Protein AF-C8BZP2-F1 (afdb_monomer_lite)

pLDDT: mean 88.94, std 4.78, range [60.62, 93.62]

Structure (mmCIF, N/CA/C/O backbone):
data_AF-C8BZP2-F1
#
_entry.id   AF-C8BZP2-F1
#
loop_
_atom_site.group_PDB
_atom_site.id
_atom_site.type_symbol
_atom_site.label_atom_id
_atom_site.label_alt_id
_atom_site.label_comp_id
_atom_site.label_asym_id
_atom_site.label_entity_id
_atom_site.label_seq_id
_atom_site.pdbx_PDB_ins_code
_atom_site.Cartn_x
_atom_site.Cartn_y
_atom_site.Cartn_z
_atom_site.occupancy
_atom_site.B_iso_or_equiv
_atom_site.auth_seq_id
_atom_site.auth_comp_id
_atom_site.auth_asym_id
_atom_site.auth_atom_id
_atom_site.pdbx_PDB_model_num
ATOM 1 N N . MET A 1 1 ? 9.756 4.846 -8.024 1.00 86.31 1 MET A N 1
ATOM 2 C CA . MET A 1 1 ? 8.355 5.157 -8.380 1.00 86.31 1 MET A CA 1
ATOM 3 C C . MET A 1 1 ? 8.056 6.594 -7.962 1.00 86.31 1 MET A C 1
ATOM 5 O O . MET A 1 1 ? 8.467 6.954 -6.864 1.00 86.31 1 MET A O 1
ATOM 9 N N . PRO A 1 2 ? 7.412 7.438 -8.790 1.00 92.94 2 PRO A N 1
ATOM 10 C CA . PRO A 1 2 ? 7.023 8.789 -8.381 1.00 92.94 2 PRO A CA 1
ATOM 11 C C . PRO A 1 2 ? 6.026 8.768 -7.215 1.00 92.94 2 PRO A C 1
ATOM 13 O O . PRO A 1 2 ? 5.083 7.977 -7.229 1.00 92.94 2 PRO A O 1
ATOM 16 N N . LYS A 1 3 ? 6.178 9.682 -6.244 1.00 90.94 3 LYS A N 1
ATOM 17 C CA . LYS A 1 3 ? 5.305 9.764 -5.054 1.00 90.94 3 LYS A CA 1
ATOM 18 C C . LYS A 1 3 ? 3.821 9.852 -5.416 1.00 90.94 3 LYS A C 1
ATOM 20 O O . LYS A 1 3 ? 3.006 9.173 -4.809 1.00 90.94 3 LYS A O 1
ATOM 25 N N . LYS A 1 4 ? 3.473 10.648 -6.433 1.00 91.25 4 LYS A N 1
ATOM 26 C CA . LYS A 1 4 ? 2.085 10.804 -6.897 1.00 91.25 4 LYS A CA 1
ATOM 27 C C . LYS A 1 4 ? 1.483 9.477 -7.372 1.00 91.25 4 LYS A C 1
ATOM 29 O O . LYS A 1 4 ? 0.349 9.172 -7.032 1.00 91.25 4 LYS A O 1
ATOM 34 N N . THR A 1 5 ? 2.250 8.689 -8.125 1.0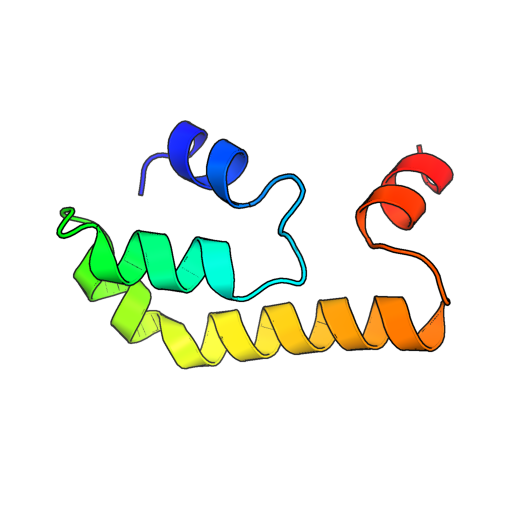0 89.81 5 THR A N 1
ATOM 35 C CA . THR A 1 5 ? 1.822 7.368 -8.605 1.00 89.81 5 THR A CA 1
ATOM 36 C C . THR A 1 5 ? 1.673 6.394 -7.444 1.00 89.81 5 THR A C 1
ATOM 38 O O . THR A 1 5 ? 0.710 5.640 -7.416 1.00 89.81 5 THR A O 1
ATOM 41 N N . PHE A 1 6 ? 2.604 6.427 -6.485 1.00 90.00 6 PHE A N 1
ATOM 42 C CA . PHE A 1 6 ? 2.543 5.576 -5.298 1.00 90.00 6 PHE A CA 1
ATOM 43 C C . PHE A 1 6 ? 1.287 5.866 -4.477 1.00 90.00 6 PHE A C 1
ATOM 45 O O . PHE A 1 6 ? 0.487 4.966 -4.266 1.00 90.00 6 PHE A O 1
ATOM 52 N N . VAL A 1 7 ? 1.066 7.129 -4.100 1.00 89.69 7 VAL A N 1
ATOM 53 C CA . VAL A 1 7 ? -0.106 7.534 -3.309 1.00 89.69 7 VAL A CA 1
ATOM 54 C C . VAL A 1 7 ? -1.405 7.166 -4.025 1.00 89.69 7 VAL A C 1
ATOM 56 O O . VAL A 1 7 ? -2.317 6.665 -3.382 1.00 89.69 7 VAL A O 1
ATOM 59 N N . ALA A 1 8 ? -1.487 7.353 -5.345 1.00 89.81 8 ALA A N 1
ATOM 60 C CA . ALA A 1 8 ? -2.681 7.005 -6.114 1.00 89.81 8 ALA A CA 1
ATOM 61 C C . ALA A 1 8 ? -2.961 5.491 -6.173 1.00 89.81 8 ALA A C 1
ATOM 63 O O . ALA A 1 8 ? -4.121 5.106 -6.211 1.00 89.81 8 ALA A O 1
ATOM 64 N N . ALA A 1 9 ? -1.925 4.646 -6.199 1.00 87.75 9 ALA A N 1
ATOM 65 C CA . ALA A 1 9 ? -2.085 3.189 -6.207 1.00 87.75 9 ALA A CA 1
ATOM 66 C C . ALA A 1 9 ? -2.363 2.624 -4.803 1.00 87.75 9 ALA A C 1
ATOM 68 O O . ALA A 1 9 ? -3.162 1.704 -4.660 1.00 87.75 9 ALA A O 1
ATOM 69 N N . PHE A 1 10 ? -1.701 3.191 -3.790 1.00 89.06 10 PHE A N 1
ATOM 70 C CA . PHE A 1 10 ? -1.759 2.753 -2.398 1.00 89.06 10 PHE A CA 1
ATOM 71 C C . PHE A 1 10 ? -3.060 3.170 -1.701 1.00 89.06 10 PHE A C 1
ATOM 73 O O . PHE A 1 10 ? -3.667 2.365 -1.004 1.00 89.06 10 PHE A O 1
ATOM 80 N N . THR A 1 11 ? -3.518 4.412 -1.905 1.00 85.50 11 THR A N 1
ATOM 81 C CA . THR A 1 11 ? -4.746 4.917 -1.265 1.00 85.50 11 THR A CA 1
ATOM 82 C C . THR A 1 11 ? -5.938 4.036 -1.655 1.00 85.50 11 THR A C 1
ATOM 84 O O . THR A 1 11 ? -6.140 3.778 -2.838 1.00 85.50 11 THR A O 1
ATOM 87 N N . ASN A 1 12 ? -6.737 3.618 -0.667 1.00 80.50 12 ASN A N 1
ATOM 88 C CA . ASN A 1 12 ? -7.862 2.669 -0.769 1.00 80.50 12 ASN A CA 1
ATOM 89 C C . ASN A 1 12 ? -7.500 1.190 -0.986 1.00 80.50 12 ASN A C 1
ATOM 91 O O . ASN A 1 12 ? -8.392 0.364 -0.861 1.00 80.50 12 ASN A O 1
ATOM 95 N N . ASN A 1 13 ? -6.233 0.841 -1.237 1.00 85.56 13 ASN A N 1
ATOM 96 C CA . ASN A 1 13 ? -5.785 -0.550 -1.417 1.00 85.56 13 ASN A CA 1
ATOM 97 C C . ASN A 1 13 ? -4.678 -0.927 -0.416 1.00 85.56 13 ASN A C 1
ATOM 99 O O . ASN A 1 13 ? -3.849 -1.788 -0.686 1.00 85.56 13 ASN A O 1
ATOM 103 N N . GLU A 1 14 ? -4.611 -0.246 0.728 1.00 83.94 14 GLU A N 1
ATOM 104 C CA . GLU A 1 14 ? -3.457 -0.275 1.643 1.00 83.94 14 GLU A CA 1
ATOM 105 C C . GLU A 1 14 ? -3.177 -1.678 2.209 1.00 83.94 14 GLU A C 1
ATOM 107 O O . GLU A 1 14 ? -2.023 -2.022 2.458 1.00 83.94 14 GLU A O 1
ATOM 112 N N . CYS A 1 15 ? -4.223 -2.498 2.331 1.00 84.44 15 CYS A N 1
ATOM 113 C CA . CYS A 1 15 ? -4.178 -3.879 2.818 1.00 84.44 15 CYS A CA 1
ATOM 114 C C . CYS A 1 15 ? -4.241 -4.921 1.699 1.00 84.44 15 CYS A C 1
ATOM 116 O O . CYS A 1 15 ? -4.217 -6.120 1.966 1.00 84.44 15 CYS A O 1
ATOM 118 N N . GLU A 1 16 ? -4.334 -4.491 0.443 1.00 86.50 16 GLU A N 1
ATOM 119 C CA . GLU A 1 16 ? -4.396 -5.392 -0.698 1.00 86.50 16 GLU A CA 1
ATOM 120 C C . GLU A 1 16 ? -3.034 -5.501 -1.376 1.00 86.50 16 GLU A C 1
ATOM 122 O O . GLU A 1 16 ? -2.273 -4.543 -1.479 1.00 86.50 16 GLU A O 1
ATOM 127 N N . THR A 1 17 ? -2.732 -6.675 -1.918 1.00 88.25 17 THR A N 1
ATOM 128 C CA . THR A 1 17 ? -1.516 -6.903 -2.711 1.00 88.25 17 THR A CA 1
ATOM 129 C C . THR A 1 17 ? -1.707 -6.537 -4.185 1.00 88.25 17 THR A C 1
ATOM 131 O O . THR A 1 17 ? -0.731 -6.379 -4.918 1.00 88.25 17 THR A O 1
ATOM 134 N N . ALA A 1 18 ? -2.954 -6.333 -4.628 1.00 90.19 18 ALA A N 1
ATOM 135 C CA . ALA A 1 18 ? -3.308 -6.095 -6.026 1.00 90.19 18 ALA A CA 1
ATOM 136 C C . ALA A 1 18 ? -2.637 -4.844 -6.617 1.00 90.19 18 ALA A C 1
ATOM 138 O O . ALA A 1 18 ? -2.102 -4.890 -7.728 1.00 90.19 18 ALA A O 1
ATOM 139 N N . TRP A 1 19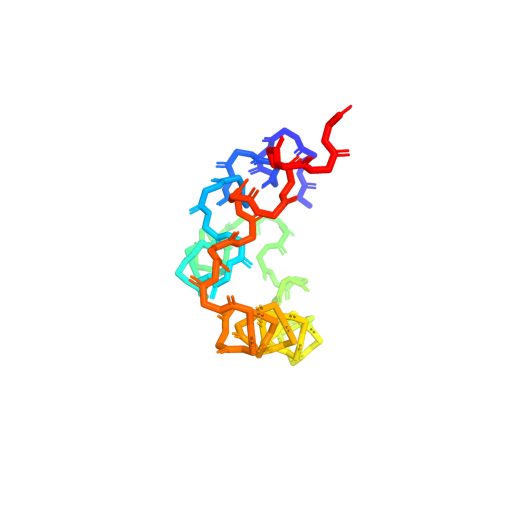 ? -2.607 -3.730 -5.871 1.00 90.62 19 TRP A N 1
ATOM 140 C CA . TRP A 1 19 ? -1.948 -2.504 -6.337 1.00 90.62 19 TRP A CA 1
ATOM 141 C C . TRP A 1 19 ? -0.443 -2.713 -6.526 1.00 90.62 19 TRP A C 1
ATOM 143 O O . TRP A 1 19 ? 0.148 -2.162 -7.456 1.00 90.62 19 TRP A O 1
ATOM 153 N N . PHE A 1 20 ? 0.178 -3.519 -5.665 1.00 91.31 20 PHE A N 1
ATOM 154 C CA . PHE A 1 20 ? 1.607 -3.782 -5.698 1.00 91.31 20 PHE A CA 1
ATOM 155 C C . PHE A 1 20 ? 1.977 -4.705 -6.864 1.00 91.31 20 PHE A C 1
ATOM 157 O O . PHE A 1 20 ? 2.873 -4.371 -7.644 1.00 91.31 20 PHE A O 1
ATOM 164 N N . GLU A 1 21 ? 1.221 -5.787 -7.070 1.00 91.50 21 GLU A N 1
ATOM 165 C CA . GLU A 1 21 ? 1.382 -6.688 -8.219 1.00 91.50 21 GLU A CA 1
ATOM 166 C C . GLU A 1 21 ? 1.201 -5.960 -9.555 1.00 91.50 21 GLU A C 1
ATOM 168 O O . GLU A 1 21 ? 2.012 -6.112 -10.473 1.00 91.50 21 GLU A O 1
ATOM 173 N N . TYR A 1 22 ? 0.202 -5.080 -9.648 1.00 91.62 22 TYR A N 1
ATOM 174 C CA . TYR A 1 22 ? 0.003 -4.253 -10.834 1.00 91.62 22 TYR A CA 1
ATOM 175 C C . TYR A 1 22 ? 1.224 -3.363 -11.126 1.00 91.62 22 TYR A C 1
ATOM 177 O O . TYR A 1 22 ? 1.659 -3.248 -12.272 1.00 91.62 22 TYR A O 1
ATOM 185 N N . GLN A 1 23 ? 1.834 -2.756 -10.100 1.00 91.25 23 GLN A N 1
ATOM 186 C CA . GLN A 1 23 ? 3.026 -1.914 -10.276 1.00 91.25 23 GLN A CA 1
ATOM 187 C C . GLN A 1 23 ? 4.296 -2.721 -10.587 1.00 91.25 23 GLN A C 1
ATOM 189 O O . GLN A 1 23 ? 5.156 -2.237 -11.336 1.00 91.25 23 GLN A O 1
ATOM 194 N N . LYS A 1 24 ? 4.407 -3.953 -10.077 1.00 91.25 24 LYS A N 1
ATOM 195 C CA . LYS A 1 24 ? 5.454 -4.909 -10.474 1.00 91.25 24 LYS A CA 1
ATOM 196 C C . LYS A 1 24 ? 5.340 -5.270 -11.957 1.00 91.25 24 LYS A C 1
ATOM 198 O O . LYS A 1 24 ? 6.347 -5.285 -12.656 1.00 91.25 24 LYS A O 1
ATOM 203 N N . GLN A 1 25 ? 4.126 -5.471 -12.466 1.00 92.06 25 GLN A N 1
ATOM 204 C CA . GLN A 1 25 ? 3.881 -5.862 -13.861 1.00 92.06 25 GLN A CA 1
ATOM 205 C C . GLN A 1 25 ? 3.799 -4.678 -14.843 1.00 92.06 25 GLN A C 1
ATOM 207 O O . GLN A 1 25 ? 3.811 -4.876 -16.054 1.00 92.06 25 GLN A O 1
ATOM 212 N N . ALA A 1 26 ? 3.783 -3.433 -14.354 1.00 90.56 26 ALA A N 1
ATOM 213 C CA . ALA A 1 26 ? 3.637 -2.230 -15.180 1.00 90.56 26 ALA A CA 1
ATOM 214 C C . ALA A 1 26 ? 4.799 -1.959 -16.165 1.00 90.56 26 ALA A C 1
ATOM 216 O O . ALA A 1 26 ? 4.713 -1.020 -16.964 1.00 90.56 26 ALA A O 1
ATOM 217 N N . GLY A 1 27 ? 5.901 -2.719 -16.090 1.00 90.06 27 GLY A N 1
ATOM 218 C CA . GLY A 1 27 ? 7.054 -2.593 -16.992 1.00 90.06 27 GLY A CA 1
ATOM 219 C C . GLY A 1 27 ? 7.748 -1.229 -16.918 1.00 90.06 27 GLY A C 1
ATOM 220 O O . GLY A 1 27 ? 8.312 -0.752 -17.902 1.00 90.06 27 GLY A O 1
ATOM 221 N N . LYS A 1 28 ? 7.657 -0.543 -15.773 1.00 92.69 28 LYS A N 1
ATOM 222 C CA . LYS A 1 28 ? 8.233 0.792 -15.570 1.00 92.69 28 LYS A CA 1
ATOM 223 C C . LYS A 1 28 ? 9.632 0.684 -14.976 1.00 92.69 28 LYS A C 1
ATOM 225 O O . LYS A 1 28 ? 10.001 -0.328 -14.394 1.00 92.69 28 LYS A O 1
ATOM 230 N N . ALA A 1 29 ? 10.389 1.781 -15.024 1.00 92.62 29 ALA A N 1
ATOM 231 C CA . ALA A 1 29 ? 11.748 1.844 -14.474 1.00 92.62 29 ALA A CA 1
ATOM 232 C C . ALA A 1 29 ? 11.844 1.476 -12.976 1.00 92.62 29 ALA A C 1
ATOM 234 O O . ALA A 1 29 ? 12.917 1.141 -12.491 1.00 92.62 29 ALA A O 1
ATOM 235 N N . TRP A 1 30 ? 10.737 1.547 -12.227 1.00 90.44 30 TRP A N 1
ATOM 236 C CA . TRP A 1 30 ? 10.685 1.138 -10.822 1.00 90.44 30 TRP A CA 1
ATO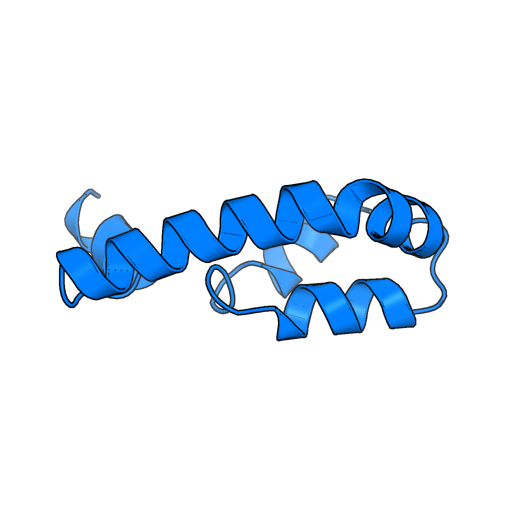M 237 C C . TRP A 1 30 ? 10.254 -0.311 -10.602 1.00 90.44 30 TRP A C 1
ATOM 239 O O . TRP A 1 30 ? 10.469 -0.814 -9.508 1.00 90.44 30 TRP A O 1
ATOM 249 N N . SER A 1 31 ? 9.670 -0.975 -11.601 1.00 91.81 31 SER A N 1
ATOM 250 C CA . SER A 1 31 ? 9.137 -2.332 -11.478 1.00 91.81 31 SER A CA 1
ATOM 251 C C . SER A 1 31 ? 10.187 -3.362 -11.023 1.00 91.81 31 SER A C 1
ATOM 253 O O . SER A 1 31 ? 9.881 -4.081 -10.077 1.00 91.81 31 SER A O 1
ATOM 255 N N . PRO A 1 32 ? 11.433 -3.397 -11.554 1.00 92.69 32 PRO A N 1
ATOM 256 C CA . PRO A 1 32 ? 12.452 -4.344 -11.078 1.00 92.69 32 PRO A CA 1
ATOM 257 C C . PRO A 1 32 ? 12.776 -4.171 -9.590 1.00 92.69 32 PRO A C 1
ATOM 259 O O . PRO A 1 32 ? 12.846 -5.138 -8.843 1.00 92.69 32 PRO A O 1
ATOM 262 N N . ARG A 1 33 ? 12.870 -2.917 -9.135 1.00 91.50 33 ARG A N 1
ATOM 263 C CA . ARG A 1 33 ? 13.140 -2.596 -7.730 1.00 91.50 33 ARG A CA 1
ATOM 264 C C . ARG A 1 33 ? 11.970 -2.943 -6.807 1.00 91.50 33 ARG A C 1
ATOM 266 O O . ARG A 1 33 ? 12.190 -3.223 -5.639 1.00 91.50 33 ARG A O 1
ATOM 273 N N . LEU A 1 34 ? 10.731 -2.919 -7.308 1.00 90.88 34 LEU A N 1
ATOM 274 C CA . LEU A 1 34 ? 9.579 -3.390 -6.532 1.00 90.88 34 LEU A CA 1
ATOM 275 C C . LEU A 1 34 ? 9.633 -4.906 -6.316 1.00 90.88 34 LEU A C 1
ATOM 277 O O . LEU A 1 34 ? 9.271 -5.356 -5.240 1.00 90.88 34 LEU A O 1
ATOM 281 N N . VAL A 1 35 ? 10.124 -5.677 -7.292 1.00 91.50 35 VAL A N 1
ATOM 282 C CA . VAL A 1 35 ? 10.305 -7.132 -7.146 1.00 91.50 35 VAL A CA 1
ATOM 283 C C . VAL A 1 35 ? 11.369 -7.456 -6.092 1.00 91.50 35 VAL A C 1
ATOM 285 O O . VAL A 1 35 ? 11.175 -8.365 -5.298 1.00 91.50 35 VAL A O 1
ATOM 288 N N . GLU A 1 36 ? 12.460 -6.688 -6.028 1.00 93.06 36 GLU A N 1
ATOM 289 C CA . GLU A 1 36 ? 13.488 -6.852 -4.982 1.00 93.06 36 GLU A CA 1
ATOM 290 C C . GLU A 1 36 ? 12.958 -6.576 -3.566 1.00 93.06 36 GLU A C 1
ATOM 292 O O . GLU A 1 36 ? 13.467 -7.133 -2.600 1.00 93.06 36 GLU A O 1
ATOM 297 N N . MET A 1 37 ? 11.940 -5.721 -3.438 1.00 91.44 37 MET A N 1
ATOM 298 C CA . MET A 1 37 ? 11.324 -5.346 -2.159 1.00 91.44 37 MET A CA 1
ATOM 299 C C . MET A 1 37 ? 10.050 -6.150 -1.851 1.00 91.44 37 MET A C 1
ATOM 301 O O . MET A 1 37 ? 9.313 -5.792 -0.934 1.00 91.44 37 MET A O 1
ATOM 305 N N . ASP A 1 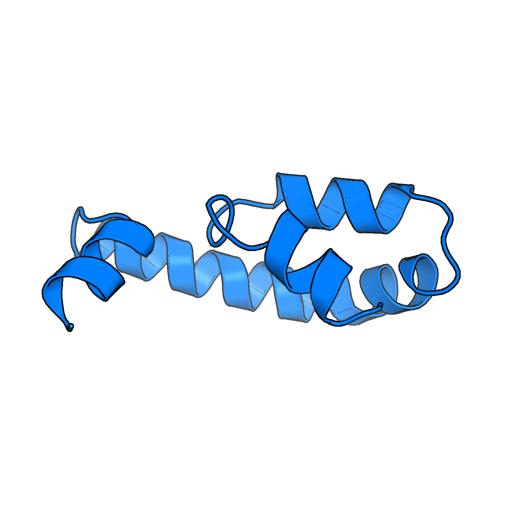38 ? 9.759 -7.199 -2.625 1.00 90.94 38 ASP A N 1
ATOM 306 C CA . ASP A 1 38 ? 8.495 -7.937 -2.559 1.00 90.94 38 ASP A CA 1
ATOM 307 C C . ASP A 1 38 ? 8.212 -8.485 -1.157 1.00 90.94 38 ASP A C 1
ATOM 309 O O . ASP A 1 38 ? 7.175 -8.172 -0.578 1.00 90.94 38 ASP A O 1
ATOM 313 N N . GLU A 1 39 ? 9.168 -9.198 -0.559 1.00 92.75 39 GLU A N 1
ATOM 314 C CA . GLU A 1 39 ? 9.004 -9.785 0.777 1.00 92.75 39 GLU A CA 1
ATOM 315 C C . GLU A 1 39 ? 8.734 -8.736 1.864 1.00 92.75 39 GLU A C 1
ATOM 317 O O . GLU A 1 39 ? 7.878 -8.936 2.732 1.00 92.75 39 GLU A O 1
ATOM 322 N N . ASP A 1 40 ? 9.438 -7.603 1.816 1.00 92.94 40 ASP A N 1
ATOM 323 C CA . ASP A 1 40 ? 9.279 -6.525 2.793 1.00 92.94 40 ASP A CA 1
ATOM 324 C C . ASP A 1 40 ? 7.896 -5.872 2.686 1.00 92.94 40 ASP A C 1
ATOM 326 O O . ASP A 1 40 ? 7.254 -5.590 3.704 1.00 92.94 40 ASP A O 1
ATOM 330 N N . ILE A 1 41 ? 7.412 -5.662 1.458 1.00 91.12 41 ILE A N 1
ATOM 331 C CA . ILE A 1 41 ? 6.093 -5.079 1.204 1.00 91.12 41 ILE A CA 1
ATOM 332 C C . ILE A 1 41 ? 4.982 -6.059 1.587 1.00 91.12 41 ILE A C 1
ATOM 334 O O . ILE A 1 41 ? 4.045 -5.656 2.274 1.00 91.12 41 ILE A O 1
ATOM 338 N N . GLN A 1 42 ? 5.103 -7.340 1.236 1.00 91.06 42 GLN A N 1
ATOM 339 C CA . GLN A 1 42 ? 4.147 -8.379 1.637 1.00 91.06 42 GLN A CA 1
ATOM 340 C C . GLN A 1 42 ? 4.051 -8.488 3.163 1.00 91.06 42 GLN A C 1
ATOM 342 O O . GLN A 1 42 ? 2.956 -8.523 3.725 1.00 91.06 42 GLN A O 1
ATOM 347 N N . ARG A 1 43 ? 5.191 -8.444 3.866 1.00 93.62 43 ARG A N 1
ATOM 348 C CA . ARG A 1 43 ? 5.217 -8.433 5.334 1.00 93.62 43 ARG A CA 1
ATOM 349 C C . ARG A 1 43 ? 4.542 -7.190 5.917 1.00 93.62 43 ARG A C 1
ATOM 351 O O . ARG A 1 43 ? 3.878 -7.290 6.947 1.00 93.62 43 ARG A O 1
ATOM 358 N N . ALA A 1 44 ? 4.723 -6.021 5.304 1.00 91.88 44 ALA A N 1
ATOM 359 C CA . ALA A 1 44 ? 4.068 -4.791 5.743 1.00 91.88 44 ALA A CA 1
ATOM 360 C C . ALA A 1 44 ? 2.546 -4.845 5.532 1.00 91.88 44 ALA A C 1
ATOM 362 O O . ALA A 1 44 ? 1.804 -4.500 6.449 1.00 91.88 44 ALA A O 1
ATOM 363 N N . ILE A 1 45 ? 2.091 -5.335 4.375 1.00 91.00 45 ILE A N 1
ATOM 364 C CA . ILE A 1 45 ? 0.666 -5.536 4.074 1.00 91.00 45 ILE A CA 1
ATOM 365 C C . ILE A 1 45 ? 0.048 -6.536 5.057 1.00 91.00 45 ILE A C 1
ATOM 367 O O . ILE A 1 45 ? -1.002 -6.250 5.621 1.00 91.00 45 ILE A O 1
ATOM 371 N N . GLY A 1 46 ? 0.726 -7.649 5.353 1.00 92.00 46 GLY A N 1
ATOM 372 C CA . GLY A 1 46 ? 0.244 -8.632 6.328 1.00 92.00 46 GLY A CA 1
ATOM 373 C C . GLY A 1 46 ? 0.043 -8.047 7.731 1.00 92.00 46 GLY A C 1
ATOM 374 O O . GLY A 1 46 ? -0.927 -8.375 8.404 1.00 92.00 46 GLY A O 1
ATOM 375 N N . LYS A 1 47 ? 0.901 -7.110 8.162 1.00 91.81 47 LYS A N 1
ATOM 376 C CA . LYS A 1 47 ? 0.689 -6.384 9.427 1.00 91.81 47 LYS A CA 1
ATOM 377 C C . LYS A 1 47 ? -0.546 -5.488 9.384 1.00 91.81 47 LYS A C 1
ATOM 379 O O . LYS A 1 47 ? -1.232 -5.369 10.390 1.00 91.81 47 LYS A O 1
ATOM 384 N N . LEU A 1 48 ? -0.814 -4.843 8.249 1.00 90.00 48 LEU A N 1
ATOM 385 C CA . LEU A 1 48 ? -2.010 -4.015 8.084 1.00 90.00 48 LEU A CA 1
ATOM 386 C C . LEU A 1 48 ? -3.277 -4.875 8.112 1.00 90.00 48 LEU A C 1
ATOM 388 O O . LEU A 1 48 ? -4.201 -4.544 8.843 1.00 90.00 48 LEU A O 1
ATOM 392 N N . GLN A 1 49 ? -3.275 -6.012 7.414 1.00 90.50 49 GLN A N 1
ATOM 393 C CA . GLN A 1 49 ? -4.371 -6.985 7.449 1.00 90.50 49 GLN A CA 1
ATOM 394 C C . GLN A 1 49 ? -4.617 -7.514 8.865 1.00 90.50 49 GLN A C 1
ATOM 396 O O . GLN A 1 49 ? -5.757 -7.546 9.312 1.00 90.50 49 GLN A O 1
ATOM 401 N N . GLN A 1 50 ? -3.556 -7.843 9.607 1.00 92.19 50 GLN A N 1
ATOM 402 C CA . GLN A 1 50 ? -3.681 -8.267 11.001 1.00 92.19 50 GLN A CA 1
ATOM 403 C C . GLN A 1 50 ? -4.344 -7.185 11.868 1.00 92.19 50 GLN A C 1
ATOM 405 O O . GLN A 1 50 ? -5.201 -7.498 12.687 1.00 92.19 50 GLN A O 1
ATOM 410 N N . ILE A 1 51 ? -3.999 -5.907 11.673 1.00 90.00 51 ILE A N 1
ATOM 411 C CA . ILE A 1 51 ? -4.654 -4.797 12.383 1.00 90.00 51 ILE A CA 1
ATOM 412 C C . ILE A 1 51 ? -6.142 -4.708 12.008 1.00 90.00 51 ILE A C 1
ATOM 414 O O . ILE A 1 51 ? -6.973 -4.466 12.885 1.00 90.00 51 ILE A O 1
ATOM 418 N N . GLU A 1 52 ? -6.504 -4.910 10.738 1.00 89.19 52 GLU A N 1
ATOM 419 C CA . GLU A 1 52 ? -7.913 -4.934 10.323 1.00 89.19 52 GLU A CA 1
ATOM 420 C C . GLU A 1 52 ? -8.678 -6.105 10.947 1.00 89.19 52 GLU A C 1
ATOM 422 O O . GLU A 1 52 ? -9.799 -5.918 11.415 1.00 89.19 52 GLU A O 1
ATOM 427 N N . GLU A 1 53 ? -8.067 -7.288 11.014 1.00 90.25 53 GLU A N 1
ATOM 428 C CA . GLU A 1 53 ? -8.647 -8.467 11.663 1.00 90.25 53 GLU A CA 1
ATOM 429 C C . GLU A 1 53 ? -8.809 -8.271 13.178 1.00 90.25 53 GLU A C 1
ATOM 431 O O . GLU A 1 53 ? -9.857 -8.599 13.734 1.00 90.25 53 GLU A O 1
ATOM 436 N N . GLU A 1 54 ? -7.807 -7.697 13.849 1.00 92.31 54 GLU A N 1
ATOM 437 C CA . GLU A 1 54 ? -7.824 -7.450 15.297 1.00 92.31 54 GLU A CA 1
ATOM 438 C C . GLU A 1 54 ? -8.839 -6.373 15.700 1.00 92.31 54 GLU A C 1
ATOM 440 O O . GLU A 1 54 ? -9.471 -6.472 16.754 1.00 92.31 54 GLU A O 1
ATOM 445 N N . THR A 1 55 ? -8.998 -5.333 14.880 1.00 89.50 55 THR A N 1
ATOM 446 C CA . THR A 1 55 ? -9.891 -4.202 15.182 1.00 89.50 55 THR A CA 1
ATOM 447 C C . THR A 1 55 ? -11.290 -4.362 14.592 1.00 89.50 55 THR A C 1
ATOM 449 O O . THR A 1 55 ? -12.219 -3.690 15.043 1.00 89.50 55 THR A O 1
ATOM 452 N N . GLY A 1 56 ? -11.457 -5.219 13.582 1.00 88.44 56 GLY A N 1
ATOM 453 C CA . GLY A 1 56 ? -12.672 -5.300 12.771 1.00 88.44 56 GLY A CA 1
ATOM 454 C C . GLY A 1 56 ? -12.940 -4.037 11.943 1.00 88.44 56 GLY A C 1
ATOM 455 O O . GLY A 1 56 ? -14.069 -3.826 11.496 1.00 88.44 56 GLY A O 1
ATOM 456 N N . LEU A 1 57 ? -11.936 -3.173 11.772 1.00 89.00 57 LEU A N 1
ATOM 457 C CA . LEU A 1 57 ? -12.026 -1.900 11.065 1.00 89.00 57 LEU A CA 1
ATOM 458 C C . LEU A 1 57 ? -11.001 -1.881 9.941 1.00 89.00 57 LEU A C 1
ATOM 460 O O . LEU A 1 57 ? -9.850 -2.250 10.142 1.00 89.00 57 LEU A O 1
ATOM 464 N N . SER A 1 58 ? -11.387 -1.370 8.776 1.00 86.75 58 SER A N 1
ATOM 465 C CA . SER A 1 58 ? -10.414 -1.142 7.709 1.00 86.75 58 SER A CA 1
ATOM 466 C C . SER A 1 58 ? -9.410 -0.052 8.099 1.00 86.75 58 SER A C 1
ATOM 468 O O . SER A 1 58 ? -9.751 0.887 8.826 1.00 86.75 58 SER A O 1
ATOM 470 N N . ILE A 1 59 ? -8.188 -0.093 7.561 1.00 85.81 59 ILE A N 1
ATOM 471 C CA . ILE A 1 59 ? -7.171 0.946 7.815 1.00 85.81 59 ILE A CA 1
ATOM 472 C C . ILE A 1 59 ? -7.693 2.339 7.427 1.00 85.81 59 ILE A C 1
ATOM 474 O O . ILE A 1 59 ? -7.394 3.335 8.091 1.00 85.81 59 ILE A O 1
ATOM 478 N N . ALA A 1 60 ? -8.533 2.425 6.391 1.00 84.12 60 ALA A N 1
ATOM 479 C CA . ALA A 1 60 ? -9.218 3.660 6.023 1.00 84.12 60 ALA A CA 1
ATOM 480 C C . ALA A 1 60 ? -10.106 4.193 7.163 1.00 84.12 60 ALA A C 1
ATOM 482 O O . ALA A 1 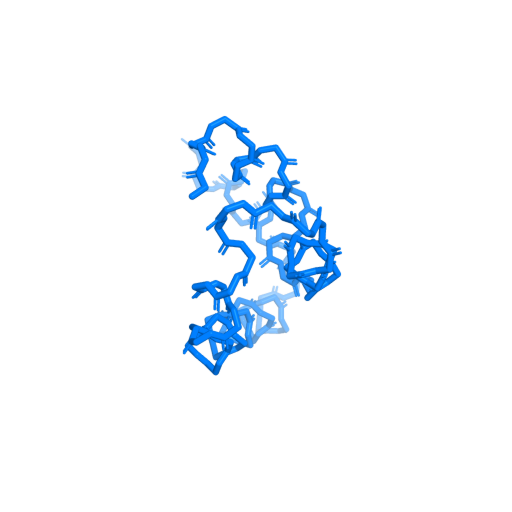60 ? -10.018 5.375 7.492 1.00 84.12 60 ALA A O 1
ATOM 483 N N . GLN A 1 61 ? -10.895 3.324 7.805 1.00 84.06 61 GLN A N 1
ATOM 484 C CA . GLN A 1 61 ? -11.729 3.679 8.959 1.00 84.06 61 GLN A CA 1
ATOM 485 C C . GLN A 1 61 ? -10.885 4.049 10.183 1.00 84.06 61 GLN A C 1
ATOM 487 O O . GLN A 1 61 ? -11.180 5.039 10.847 1.00 84.06 61 GLN A O 1
ATOM 492 N N . ILE A 1 62 ? -9.801 3.318 10.461 1.00 85.50 62 ILE A N 1
ATOM 493 C CA . ILE A 1 62 ? -8.899 3.615 11.588 1.00 85.50 62 ILE A CA 1
ATOM 494 C C . ILE A 1 62 ? -8.275 5.011 11.451 1.00 85.50 62 ILE A C 1
ATOM 496 O O . ILE A 1 62 ? -8.154 5.737 12.441 1.00 85.50 62 ILE A O 1
ATOM 500 N N . LYS A 1 63 ? -7.886 5.410 10.233 1.00 84.00 63 LYS A N 1
ATOM 501 C CA . LYS A 1 63 ? -7.364 6.760 9.963 1.00 84.00 63 LYS A CA 1
ATOM 502 C C . LYS A 1 63 ? -8.430 7.845 10.081 1.00 84.00 63 LYS A C 1
ATOM 504 O O . LYS A 1 63 ? -8.096 8.945 10.504 1.00 84.00 63 LYS A O 1
ATOM 509 N N . ASP A 1 64 ? -9.670 7.554 9.691 1.00 85.12 64 ASP A N 1
ATOM 510 C CA . ASP A 1 64 ? -10.782 8.506 9.790 1.00 85.12 64 AS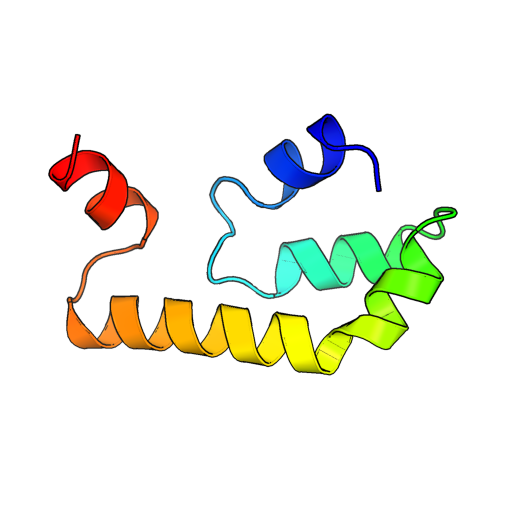P A CA 1
ATOM 511 C C . ASP A 1 64 ? -11.182 8.758 11.255 1.00 85.12 64 ASP A C 1
ATOM 513 O O . ASP A 1 64 ? -11.429 9.896 11.641 1.00 85.12 64 ASP A O 1
ATOM 517 N N . ILE A 1 65 ? -11.140 7.718 12.100 1.00 84.62 65 ILE A N 1
ATOM 518 C CA . ILE A 1 65 ? -11.416 7.810 13.546 1.00 84.62 65 ILE A CA 1
ATOM 519 C C . ILE A 1 65 ? -10.337 8.607 14.291 1.00 84.62 65 ILE A C 1
ATOM 521 O O . ILE A 1 65 ? -10.658 9.371 15.196 1.00 84.62 65 ILE A O 1
ATOM 525 N N . ASN A 1 66 ? -9.062 8.427 13.937 1.00 76.69 66 ASN A N 1
ATOM 526 C CA . ASN A 1 66 ? -7.930 9.083 14.610 1.00 76.69 66 ASN A CA 1
ATOM 527 C C . ASN A 1 66 ? -7.633 10.507 14.098 1.00 76.69 66 ASN A C 1
ATOM 529 O O . ASN A 1 66 ? -6.544 11.030 14.351 1.00 76.69 66 ASN A O 1
ATOM 533 N N . ARG A 1 67 ? -8.554 11.114 13.345 1.00 60.62 67 ARG A N 1
ATOM 534 C CA . ARG A 1 67 ? -8.401 12.467 12.803 1.00 60.62 67 ARG A CA 1
ATOM 535 C C . ARG A 1 67 ? -8.647 13.548 13.852 1.00 60.62 67 ARG A C 1
ATOM 537 O O . ARG A 1 67 ? -7.909 14.558 13.789 1.00 60.62 67 ARG A O 1
#

Foldseek 3Di:
DDPVLVCVLCVPQVLPCVSLVCLLPVPDPCNVVSVVCVVVSNVNSVVQVVVCVVVVDHPVRVVVVVD

Sequence (67 aa):
MPKKTFVAAFTNNECETAWFEYQKQAGKAWSPRLVEMDEDIQRAIGKLQQIEEETGLSIAQIKDINR

Radius of gyration: 12.98 Å; chains: 1; bounding box: 26×22×32 Å

Secondary structure (DSSP, 8-state):
--HHHHHHHHTT-TT-SHHHHHHHHT--TTHHHHHHTHHHHHHHHHHHHHHHHHHSS-HHHHHHHT-

Organism: NCBI:txid263763

InterPro domains:
  IPR007631 RNA polymerase sigma factor 70, non-essential domain [PF04546] (1-52)
  IPR013325 RNA polymerase sigma factor, region 2 [SSF88946] (1-66)